Protein AF-A0A0S7WJF1-F1 (afdb_monomer)

Secondary structure (DSSP, 8-state):
--HHHHHHHHHHHHHHHHTT-------S-HHHHHHHHHHHHHHHHHHHHHHHHHHHHHHHHHHHHHHHHHHHHHHHHHSS---

Foldseek 3Di:
DDPVVQVVLLVVLVVCLVVVHHRDLPHPDVVSSVVSVVSSVVSVVVVVVVVVVVVVVVVVVVVVVVVVVVVVVVVVVVPDDDD

Sequence (83 aa):
MNEEERAKRLSEAIDILLQGGQPEPDLDDDDLIELLRIARLRHQVGRKRAATAYASRELVLRVLKARMLARQMKQKTEGEPPL

Solvent-accessible surface area (backbone atoms only — not comparable to full-atom values): 4820 Å² total; per-residue (Å²): 128,57,70,68,61,48,52,49,51,52,50,52,31,50,53,34,41,75,75,67,51,79,51,74,77,86,61,96,40,71,68,62,44,50,52,52,52,52,50,49,51,52,50,53,53,49,53,52,50,53,53,51,54,55,62,46,47,57,54,51,50,52,53,50,53,54,52,51,52,54,51,53,50,51,56,56,62,74,69,56,79,86,131

Structure (mmCIF, N/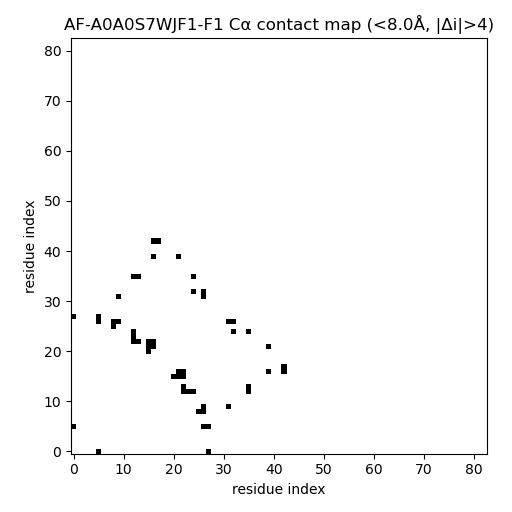CA/C/O backbone):
data_AF-A0A0S7WJF1-F1
#
_entry.id   AF-A0A0S7WJF1-F1
#
loop_
_atom_site.group_PDB
_atom_site.id
_atom_site.type_symbol
_atom_site.label_atom_id
_atom_site.label_alt_id
_atom_site.label_comp_id
_atom_site.label_asym_id
_atom_site.label_entity_id
_atom_site.label_seq_id
_atom_site.pdbx_PDB_ins_code
_atom_site.Cartn_x
_atom_site.Cartn_y
_atom_site.Cartn_z
_atom_site.occupancy
_atom_site.B_iso_or_equiv
_atom_site.auth_seq_id
_atom_site.auth_comp_id
_atom_site.auth_asym_id
_atom_site.auth_atom_id
_atom_site.pdbx_PDB_model_num
ATOM 1 N N . MET A 1 1 ? 13.423 -0.367 -23.629 1.00 87.56 1 MET A N 1
ATOM 2 C CA . MET A 1 1 ? 13.651 0.846 -22.818 1.00 87.56 1 MET A CA 1
ATOM 3 C C . MET A 1 1 ? 15.055 0.791 -22.235 1.00 87.56 1 MET A C 1
ATOM 5 O O . MET A 1 1 ? 15.504 -0.304 -21.903 1.00 87.56 1 MET A O 1
ATOM 9 N N . ASN A 1 2 ? 15.767 1.918 -22.130 1.00 93.88 2 ASN A N 1
ATOM 10 C CA . ASN A 1 2 ? 17.044 1.926 -21.404 1.00 93.88 2 ASN A CA 1
ATOM 11 C C . ASN A 1 2 ? 16.800 1.918 -19.878 1.00 93.88 2 ASN A C 1
ATOM 13 O O . ASN A 1 2 ? 15.667 2.066 -19.420 1.00 93.88 2 ASN A O 1
ATOM 17 N N . GLU A 1 3 ? 17.850 1.684 -19.093 1.00 92.19 3 GLU A N 1
ATOM 18 C CA . GLU A 1 3 ? 17.729 1.536 -17.637 1.00 92.19 3 GLU A CA 1
ATOM 19 C C . GLU A 1 3 ? 17.306 2.840 -16.939 1.00 92.19 3 GLU A C 1
ATOM 21 O O . GLU A 1 3 ? 16.482 2.812 -16.029 1.00 92.19 3 GLU A O 1
ATOM 26 N N . GLU A 1 4 ? 17.794 3.989 -17.412 1.00 94.75 4 GLU A N 1
ATOM 27 C CA . GLU A 1 4 ? 17.457 5.305 -16.856 1.00 94.75 4 GLU A CA 1
ATOM 28 C C . GLU A 1 4 ? 15.978 5.664 -17.067 1.00 94.75 4 GLU A C 1
ATOM 30 O O . GLU A 1 4 ? 15.288 6.084 -16.137 1.00 94.75 4 GLU A O 1
ATOM 35 N N . GLU A 1 5 ? 15.458 5.447 -18.274 1.00 93.88 5 GLU A N 1
ATOM 36 C CA . GLU A 1 5 ? 14.053 5.675 -18.603 1.00 93.88 5 GLU A CA 1
ATOM 37 C C . GLU A 1 5 ? 13.150 4.717 -17.817 1.00 93.88 5 GLU A C 1
ATOM 39 O O . GLU A 1 5 ? 12.127 5.141 -17.277 1.00 93.88 5 GLU A O 1
ATOM 44 N N . ARG A 1 6 ? 13.567 3.456 -17.655 1.00 93.19 6 ARG A N 1
ATOM 45 C CA . ARG A 1 6 ? 12.855 2.468 -16.832 1.00 93.19 6 ARG A CA 1
ATOM 46 C C . ARG A 1 6 ? 12.786 2.895 -15.372 1.00 93.19 6 ARG A C 1
ATOM 48 O O . ARG A 1 6 ? 11.704 2.890 -14.786 1.00 93.19 6 ARG A O 1
ATOM 55 N N . ALA A 1 7 ? 13.914 3.307 -14.795 1.00 91.69 7 ALA A N 1
ATOM 56 C CA . ALA A 1 7 ? 13.979 3.793 -13.422 1.00 91.69 7 ALA A CA 1
ATOM 57 C C . ALA A 1 7 ? 13.089 5.027 -13.218 1.00 91.69 7 ALA A C 1
ATOM 59 O O . ALA A 1 7 ? 12.354 5.105 -1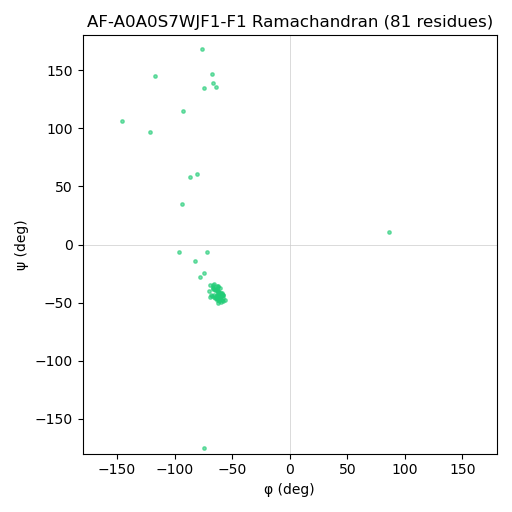2.232 1.00 91.69 7 ALA A O 1
ATOM 60 N N . LYS A 1 8 ? 13.096 5.960 -14.177 1.00 94.19 8 LYS A N 1
ATOM 61 C CA . LYS A 1 8 ? 12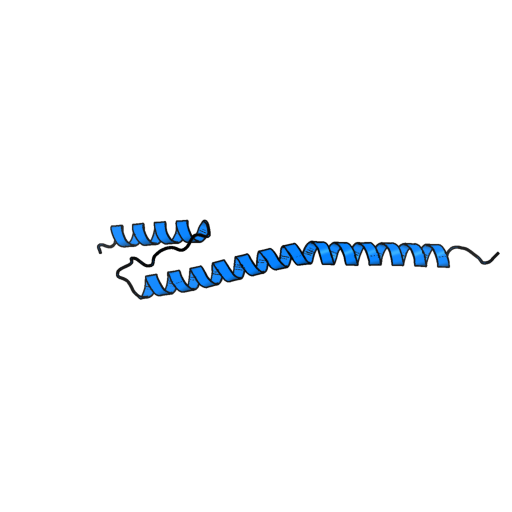.247 7.153 -14.138 1.00 94.19 8 LYS A CA 1
ATOM 62 C C . LYS A 1 8 ? 10.761 6.794 -14.159 1.00 94.19 8 LYS A C 1
ATOM 64 O O . LYS A 1 8 ? 10.023 7.236 -13.281 1.00 94.19 8 LYS A O 1
ATOM 69 N N . ARG A 1 9 ? 10.330 5.949 -15.100 1.00 93.12 9 ARG A N 1
ATOM 70 C CA . ARG A 1 9 ? 8.927 5.510 -15.195 1.00 93.12 9 ARG A CA 1
ATOM 71 C C . ARG A 1 9 ? 8.475 4.746 -13.954 1.00 93.12 9 ARG A C 1
ATOM 73 O O . ARG A 1 9 ? 7.365 4.959 -13.473 1.00 93.12 9 ARG A O 1
ATOM 80 N N . LEU A 1 10 ? 9.338 3.895 -13.397 1.00 92.38 10 LEU A N 1
ATOM 81 C CA . LEU A 1 10 ? 9.052 3.200 -12.143 1.00 92.38 10 LEU A CA 1
ATOM 82 C C . LEU A 1 10 ? 8.893 4.185 -10.975 1.00 92.38 10 LEU A C 1
ATOM 84 O O . LEU A 1 10 ? 7.959 4.042 -10.188 1.00 92.38 10 LEU A O 1
ATOM 88 N N . SER A 1 11 ? 9.767 5.192 -10.873 1.00 93.00 11 SER A N 1
ATOM 89 C CA . SER A 1 11 ? 9.665 6.238 -9.848 1.00 93.00 11 SER A CA 1
ATOM 90 C C . SER A 1 11 ? 8.341 6.995 -9.953 1.00 93.00 11 SER A C 1
ATOM 92 O O . SER A 1 11 ? 7.617 7.105 -8.966 1.00 93.00 11 SER A O 1
ATOM 94 N N . GLU A 1 12 ? 7.979 7.447 -11.155 1.00 94.25 12 GLU A N 1
ATOM 95 C CA . GLU A 1 12 ? 6.718 8.155 -11.410 1.00 94.25 12 GLU A CA 1
ATOM 96 C C . GLU A 1 12 ? 5.501 7.284 -11.059 1.00 94.25 12 GLU A C 1
ATOM 98 O O . GLU A 1 12 ? 4.551 7.744 -10.420 1.00 94.25 12 GLU A O 1
ATOM 103 N N . ALA A 1 13 ? 5.543 5.995 -11.406 1.00 92.75 13 ALA A N 1
ATOM 104 C CA . ALA A 1 13 ? 4.493 5.045 -11.063 1.00 92.75 13 ALA A CA 1
ATOM 105 C C . ALA A 1 13 ? 4.330 4.863 -9.541 1.00 92.75 13 ALA A C 1
ATOM 107 O O . ALA A 1 13 ? 3.204 4.780 -9.035 1.00 92.75 13 ALA A O 1
ATOM 108 N N . ILE A 1 14 ? 5.438 4.822 -8.794 1.00 90.31 14 ILE A N 1
ATOM 109 C CA . ILE A 1 14 ? 5.423 4.751 -7.328 1.00 90.31 14 ILE A CA 1
ATOM 110 C C . ILE A 1 14 ? 4.841 6.039 -6.732 1.00 90.31 14 ILE A C 1
ATOM 112 O O . ILE A 1 14 ? 3.987 5.959 -5.846 1.00 90.31 14 ILE A O 1
ATOM 116 N N . ASP A 1 15 ? 5.225 7.210 -7.240 1.00 93.62 15 ASP A N 1
ATOM 117 C CA . ASP A 1 15 ? 4.705 8.496 -6.762 1.00 93.62 15 ASP A CA 1
ATOM 118 C C . ASP A 1 15 ? 3.187 8.604 -6.966 1.00 93.62 15 ASP A C 1
ATOM 120 O O . ASP A 1 15 ? 2.449 8.936 -6.030 1.00 93.62 15 ASP A O 1
ATOM 124 N N . ILE A 1 16 ? 2.692 8.227 -8.150 1.00 92.31 16 ILE A N 1
ATOM 125 C CA . ILE A 1 16 ? 1.252 8.160 -8.444 1.00 92.31 16 ILE A CA 1
ATOM 126 C C . ILE A 1 16 ? 0.550 7.210 -7.468 1.00 92.31 16 ILE A C 1
ATOM 128 O O . ILE A 1 16 ? -0.525 7.529 -6.946 1.00 92.31 16 ILE A O 1
ATOM 132 N N . LEU A 1 17 ? 1.146 6.046 -7.188 1.00 90.38 17 LEU A N 1
ATOM 133 C CA . LEU A 1 17 ? 0.574 5.081 -6.256 1.00 90.38 17 LEU A CA 1
ATOM 134 C C . LEU A 1 17 ? 0.447 5.655 -4.837 1.00 90.38 17 LEU A C 1
ATOM 136 O O . LEU A 1 17 ? -0.605 5.487 -4.209 1.00 90.38 17 LEU A O 1
ATOM 140 N N . LEU A 1 18 ? 1.488 6.325 -4.334 1.00 85.88 18 LEU A N 1
ATOM 141 C CA . LEU A 1 18 ? 1.516 6.924 -2.995 1.00 85.88 18 LEU A CA 1
ATOM 142 C C . LEU A 1 18 ? 0.503 8.065 -2.851 1.00 85.88 18 LEU A C 1
ATOM 144 O O . LEU A 1 18 ? -0.130 8.202 -1.804 1.00 85.88 18 LEU A O 1
ATOM 148 N N . GLN A 1 19 ? 0.262 8.818 -3.924 1.00 89.12 19 GLN A N 1
ATOM 149 C CA . GLN A 1 19 ? -0.801 9.827 -3.985 1.00 89.12 19 GLN A CA 1
ATOM 150 C C . GLN A 1 19 ? -2.213 9.209 -4.047 1.00 89.12 19 GLN A C 1
ATOM 152 O O . GLN A 1 19 ? -3.222 9.906 -3.928 1.00 89.12 19 GLN A O 1
ATOM 157 N N . GLY A 1 20 ? -2.316 7.881 -4.170 1.00 83.69 20 GLY A N 1
ATOM 158 C CA . GLY A 1 20 ? -3.581 7.155 -4.256 1.00 83.69 20 GLY A CA 1
ATOM 159 C C . GLY A 1 20 ? -4.152 7.052 -5.666 1.00 83.69 20 GLY A C 1
ATOM 160 O O . GLY A 1 20 ? -5.299 6.625 -5.812 1.00 83.69 20 GLY A O 1
ATOM 161 N N . GLY A 1 21 ? -3.366 7.425 -6.674 1.00 86.31 21 GLY A N 1
ATOM 162 C CA . GLY A 1 21 ? -3.675 7.212 -8.076 1.00 86.31 21 GLY A CA 1
ATOM 163 C C . GLY A 1 21 ? -3.504 5.754 -8.503 1.00 86.31 21 GLY A C 1
ATOM 164 O O . GLY A 1 21 ? -3.257 4.846 -7.702 1.00 86.31 21 GLY A O 1
ATOM 165 N N . GLN A 1 22 ? -3.682 5.524 -9.800 1.00 86.25 22 GLN A N 1
ATOM 166 C CA . GLN A 1 22 ? -3.537 4.214 -10.425 1.00 86.25 22 GLN A CA 1
ATOM 167 C C . GLN A 1 22 ? -2.458 4.340 -11.494 1.00 86.25 22 GLN A C 1
ATOM 169 O O . GLN A 1 22 ? -2.765 4.834 -12.576 1.00 86.25 22 GLN A O 1
ATOM 174 N N . PRO A 1 23 ? -1.204 3.977 -11.188 1.00 84.94 23 PRO A N 1
ATOM 175 C CA . PRO A 1 23 ? -0.150 4.072 -12.180 1.00 84.94 23 PRO A CA 1
ATOM 176 C C . PRO A 1 23 ? -0.402 3.077 -13.312 1.00 84.94 23 PRO A C 1
ATOM 178 O O . PRO A 1 23 ? -0.805 1.932 -13.065 1.00 84.94 23 PRO A O 1
ATOM 181 N N . GLU A 1 24 ? -0.157 3.514 -14.543 1.00 79.69 24 GLU A N 1
ATOM 182 C CA . GLU A 1 24 ? -0.104 2.609 -15.683 1.00 79.69 24 GLU A CA 1
ATOM 183 C C . GLU A 1 24 ? 1.205 1.809 -15.637 1.00 79.69 24 GLU A C 1
ATOM 185 O O . GLU A 1 24 ? 2.268 2.379 -15.383 1.00 79.69 24 GLU A O 1
ATOM 190 N N . PRO A 1 25 ? 1.157 0.486 -15.853 1.00 68.69 25 PRO A N 1
ATOM 191 C CA . PRO A 1 25 ? 2.347 -0.347 -15.921 1.00 68.69 25 PRO A CA 1
ATOM 192 C C . PRO A 1 25 ? 2.991 -0.227 -17.311 1.00 68.69 25 PRO A C 1
ATOM 194 O O . PRO A 1 25 ? 3.063 -1.211 -18.039 1.00 68.69 25 PRO A O 1
ATOM 197 N N . ASP A 1 26 ? 3.417 0.974 -17.704 1.00 80.56 26 ASP A N 1
ATOM 198 C CA . ASP A 1 26 ? 4.137 1.204 -18.968 1.00 80.56 26 ASP A CA 1
ATOM 199 C C . ASP A 1 26 ? 5.651 0.987 -18.779 1.00 80.56 26 ASP A C 1
ATOM 201 O O . ASP A 1 26 ? 6.481 1.891 -18.937 1.00 80.56 26 ASP A O 1
ATOM 205 N N . LEU A 1 27 ? 5.987 -0.231 -18.344 1.00 87.44 27 LEU A N 1
ATOM 206 C CA . LEU A 1 27 ? 7.343 -0.744 -18.149 1.00 87.44 27 LEU A CA 1
ATOM 207 C C . LEU A 1 27 ? 7.561 -1.928 -19.099 1.00 87.44 27 LEU A C 1
ATOM 209 O O . LEU A 1 27 ? 6.645 -2.708 -19.340 1.00 87.44 27 LEU A O 1
ATOM 213 N N . ASP A 1 28 ? 8.777 -2.088 -19.614 1.00 89.19 28 ASP A N 1
ATOM 214 C CA . ASP A 1 28 ? 9.180 -3.216 -20.468 1.00 89.19 28 ASP A CA 1
ATOM 215 C C . ASP A 1 28 ? 9.806 -4.360 -19.649 1.00 89.19 28 ASP A C 1
ATOM 217 O O . ASP A 1 28 ? 10.766 -5.001 -20.078 1.00 89.19 28 ASP A O 1
ATOM 221 N N . ASP A 1 29 ? 9.291 -4.564 -18.436 1.00 90.44 29 ASP A N 1
ATOM 222 C CA . ASP A 1 29 ? 9.837 -5.473 -17.433 1.00 90.44 29 ASP A CA 1
ATOM 223 C C . ASP A 1 29 ? 8.706 -6.112 -16.621 1.00 90.44 29 ASP A C 1
ATOM 225 O O . ASP A 1 29 ? 8.063 -5.453 -15.796 1.00 90.44 29 ASP A O 1
ATOM 229 N N . ASP A 1 30 ? 8.440 -7.389 -16.885 1.00 91.44 30 ASP A N 1
ATOM 230 C CA . ASP A 1 30 ? 7.300 -8.102 -16.305 1.00 91.44 30 ASP A CA 1
ATOM 231 C C . ASP A 1 30 ? 7.391 -8.211 -14.774 1.00 91.44 30 ASP A C 1
ATOM 233 O O . ASP A 1 30 ? 6.372 -8.067 -14.089 1.00 91.44 30 ASP A O 1
ATOM 237 N N . ASP A 1 31 ? 8.600 -8.372 -14.227 1.00 90.56 31 ASP A N 1
ATOM 238 C CA . ASP A 1 31 ? 8.821 -8.478 -12.782 1.00 90.56 31 ASP A CA 1
ATOM 239 C C . ASP A 1 31 ? 8.510 -7.144 -12.092 1.00 90.56 31 ASP A C 1
ATOM 241 O O . ASP A 1 31 ? 7.805 -7.096 -11.075 1.00 90.56 31 ASP A O 1
ATOM 245 N N . LEU A 1 32 ? 8.973 -6.025 -12.662 1.00 89.00 32 LEU A N 1
ATOM 246 C CA . LEU A 1 32 ? 8.660 -4.695 -12.128 1.00 89.00 32 LEU A CA 1
ATOM 247 C C . LEU A 1 32 ? 7.162 -4.381 -12.225 1.00 89.00 32 LEU A C 1
ATOM 249 O O . LEU A 1 32 ? 6.586 -3.801 -11.296 1.00 89.00 32 LEU A O 1
ATOM 253 N N . ILE A 1 33 ? 6.510 -4.794 -13.314 1.00 90.62 33 ILE A N 1
ATOM 254 C CA . ILE A 1 33 ? 5.059 -4.664 -13.479 1.00 90.62 33 ILE A CA 1
ATOM 255 C C . ILE A 1 33 ? 4.320 -5.455 -12.394 1.00 90.62 33 ILE A C 1
ATOM 257 O O . ILE A 1 33 ? 3.370 -4.940 -11.789 1.00 90.62 33 ILE A O 1
ATOM 261 N N . GLU A 1 34 ? 4.728 -6.695 -12.121 1.00 91.44 34 GLU A N 1
ATOM 262 C CA . GLU A 1 34 ? 4.116 -7.524 -11.083 1.00 91.44 34 GLU A CA 1
ATOM 263 C C . GLU A 1 34 ? 4.303 -6.913 -9.688 1.00 91.44 34 GLU A C 1
ATOM 265 O O . GLU A 1 34 ? 3.330 -6.775 -8.934 1.00 91.44 34 GLU A O 1
ATOM 270 N N . LEU A 1 35 ? 5.513 -6.459 -9.359 1.00 89.62 35 LEU A N 1
ATOM 271 C CA . LEU A 1 35 ? 5.795 -5.794 -8.087 1.00 89.62 35 LEU A CA 1
ATOM 272 C C . LEU A 1 35 ? 4.928 -4.544 -7.891 1.00 89.62 35 LEU A C 1
ATOM 274 O O . LEU A 1 35 ? 4.362 -4.349 -6.808 1.00 89.62 35 LEU A O 1
ATOM 278 N N . LEU A 1 36 ? 4.745 -3.736 -8.937 1.00 89.88 36 LEU A N 1
ATOM 279 C CA . LEU A 1 36 ? 3.878 -2.559 -8.895 1.00 89.88 36 LEU A CA 1
ATOM 280 C C . LEU A 1 36 ? 2.404 -2.941 -8.670 1.00 89.88 36 LEU A C 1
ATOM 282 O O . LEU A 1 36 ? 1.700 -2.297 -7.883 1.00 89.88 36 LEU A O 1
ATOM 286 N N . ARG A 1 37 ? 1.928 -4.029 -9.291 1.00 89.25 37 ARG A N 1
ATOM 287 C CA . ARG A 1 37 ? 0.572 -4.566 -9.058 1.00 89.25 37 ARG A CA 1
ATOM 288 C C . ARG A 1 37 ? 0.387 -5.028 -7.612 1.00 89.25 37 ARG A C 1
ATOM 290 O O . ARG A 1 37 ? -0.630 -4.695 -6.993 1.00 89.25 37 ARG A O 1
ATOM 297 N N . ILE A 1 38 ? 1.364 -5.740 -7.046 1.00 90.44 38 ILE A N 1
ATOM 298 C CA . ILE A 1 38 ? 1.342 -6.180 -5.642 1.00 90.44 38 ILE A CA 1
ATOM 299 C C . ILE A 1 38 ? 1.329 -4.969 -4.702 1.00 90.44 38 ILE A C 1
ATOM 301 O O . ILE A 1 38 ? 0.517 -4.915 -3.771 1.00 90.44 38 ILE A O 1
ATOM 305 N N . ALA A 1 39 ? 2.190 -3.978 -4.949 1.00 89.31 39 ALA A N 1
ATOM 306 C CA . ALA A 1 39 ? 2.248 -2.747 -4.165 1.00 89.31 39 ALA A CA 1
ATOM 307 C C . ALA A 1 39 ? 0.902 -2.006 -4.190 1.00 89.31 39 ALA A C 1
ATOM 309 O O . ALA A 1 39 ? 0.387 -1.614 -3.138 1.00 89.31 39 ALA A O 1
ATOM 310 N N . ARG A 1 40 ? 0.272 -1.908 -5.368 1.00 89.69 40 ARG A N 1
ATOM 311 C CA . ARG A 1 40 ? -1.062 -1.320 -5.533 1.00 89.69 40 ARG A CA 1
ATOM 312 C C . ARG A 1 40 ? -2.121 -2.034 -4.703 1.00 89.69 40 ARG A C 1
ATOM 314 O O . ARG A 1 40 ? -2.875 -1.373 -3.985 1.00 89.69 40 ARG A O 1
ATOM 321 N N . LEU A 1 41 ? -2.163 -3.364 -4.754 1.00 89.69 41 LEU A N 1
ATOM 322 C CA . LEU A 1 41 ? -3.110 -4.147 -3.962 1.00 89.69 41 LEU A CA 1
ATOM 323 C C . LEU A 1 41 ? -2.907 -3.912 -2.457 1.00 89.69 41 LEU A C 1
ATOM 325 O O . LEU A 1 41 ? -3.870 -3.646 -1.733 1.00 89.69 41 LEU A O 1
ATOM 329 N N . ARG A 1 42 ? -1.654 -3.944 -1.985 1.00 89.25 42 ARG A N 1
ATOM 330 C CA . ARG A 1 42 ? -1.317 -3.694 -0.574 1.00 89.25 42 ARG A CA 1
ATOM 331 C C . ARG A 1 42 ? -1.728 -2.293 -0.130 1.00 89.25 42 ARG A C 1
ATOM 333 O O . ARG A 1 42 ? -2.339 -2.154 0.930 1.00 89.25 42 ARG A O 1
ATOM 340 N N . HIS A 1 43 ? -1.461 -1.274 -0.945 1.00 88.75 43 HIS A N 1
ATOM 341 C CA . HIS A 1 43 ? -1.840 0.104 -0.641 1.00 88.75 43 HIS A CA 1
ATOM 342 C C . HIS A 1 43 ? -3.365 0.266 -0.536 1.00 88.75 43 HIS A C 1
ATOM 344 O O . HIS A 1 43 ? -3.868 0.826 0.441 1.00 88.75 43 HIS A O 1
ATOM 350 N N . GLN A 1 44 ? -4.126 -0.302 -1.479 1.00 88.38 44 GLN A N 1
ATOM 351 C CA . GLN A 1 44 ? -5.592 -0.271 -1.448 1.00 88.38 44 GLN A CA 1
ATOM 352 C C . GLN A 1 44 ? -6.169 -0.970 -0.211 1.00 88.38 44 GLN A C 1
ATOM 354 O O . GLN A 1 44 ? -7.068 -0.433 0.442 1.00 88.38 44 GLN A O 1
ATOM 359 N N . VAL A 1 45 ? -5.651 -2.153 0.136 1.00 88.31 45 VAL A N 1
ATOM 360 C CA . VAL A 1 45 ? -6.061 -2.879 1.348 1.00 88.31 45 VAL A CA 1
ATOM 361 C C . VAL A 1 45 ? -5.730 -2.066 2.599 1.00 88.31 45 VAL A C 1
ATOM 363 O O . VAL A 1 45 ? -6.583 -1.936 3.478 1.00 88.31 45 VAL A O 1
ATOM 366 N N . GLY A 1 46 ? -4.534 -1.477 2.667 1.00 86.38 46 GLY A N 1
ATOM 367 C CA . GLY A 1 46 ? -4.108 -0.611 3.766 1.00 86.38 46 GLY A CA 1
ATOM 368 C C . GLY A 1 46 ? -5.043 0.582 3.962 1.00 86.38 46 GLY A C 1
ATOM 369 O O . GLY A 1 46 ? -5.537 0.798 5.068 1.00 86.38 46 GLY A O 1
ATOM 370 N N . ARG A 1 47 ? -5.381 1.299 2.882 1.00 86.50 47 ARG A N 1
ATOM 371 C CA . ARG A 1 47 ? -6.324 2.429 2.927 1.00 86.50 47 ARG A CA 1
ATOM 372 C C . ARG A 1 47 ? -7.722 2.011 3.372 1.00 86.50 47 ARG A C 1
ATOM 374 O O . ARG A 1 47 ? -8.304 2.673 4.229 1.00 86.50 47 ARG A O 1
ATOM 381 N N . LYS A 1 48 ? -8.25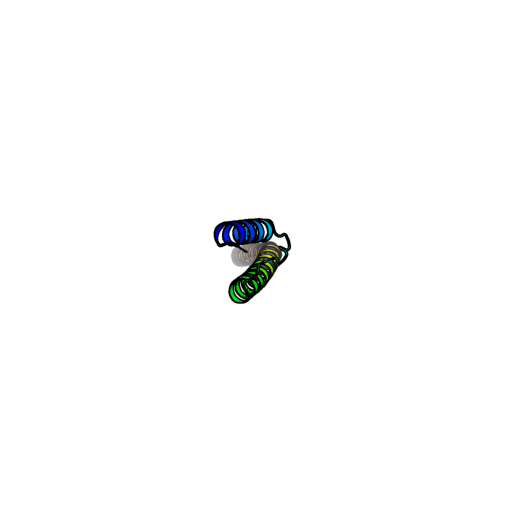4 0.903 2.841 1.00 85.12 48 LYS A N 1
ATOM 382 C CA . LYS A 1 48 ? -9.559 0.368 3.267 1.00 85.12 48 LYS A CA 1
ATOM 383 C C . LYS A 1 48 ? -9.556 0.022 4.757 1.00 85.12 48 LYS A C 1
ATOM 385 O O . LYS A 1 48 ? -10.472 0.412 5.474 1.00 85.12 48 LYS A O 1
ATOM 390 N N . ARG A 1 49 ? -8.503 -0.645 5.241 1.00 81.44 49 ARG A N 1
ATOM 391 C CA . ARG A 1 49 ? -8.353 -0.980 6.665 1.00 81.44 49 ARG A CA 1
ATOM 392 C C . ARG A 1 49 ? -8.257 0.266 7.542 1.00 81.44 49 ARG A C 1
ATOM 394 O O . ARG A 1 49 ? -8.961 0.340 8.546 1.00 81.44 49 ARG A O 1
ATOM 401 N N . ALA A 1 50 ? -7.460 1.257 7.151 1.00 79.50 50 ALA A N 1
ATOM 402 C CA . ALA A 1 50 ? -7.351 2.521 7.876 1.00 79.50 50 ALA A CA 1
ATOM 403 C C . ALA A 1 50 ? -8.707 3.243 7.973 1.00 79.50 50 ALA A C 1
ATOM 405 O O . ALA A 1 50 ? -9.094 3.680 9.056 1.00 79.50 50 ALA A O 1
ATOM 406 N N . ALA A 1 51 ? -9.472 3.283 6.878 1.00 78.12 51 ALA A N 1
ATOM 407 C CA . ALA A 1 51 ? -10.818 3.852 6.871 1.00 78.12 51 ALA A CA 1
ATOM 408 C C . ALA A 1 51 ? -11.768 3.105 7.827 1.00 78.12 51 ALA A C 1
ATOM 410 O O . ALA A 1 51 ? -12.470 3.734 8.619 1.00 78.12 51 ALA A O 1
ATOM 411 N N . THR A 1 52 ? -11.744 1.766 7.829 1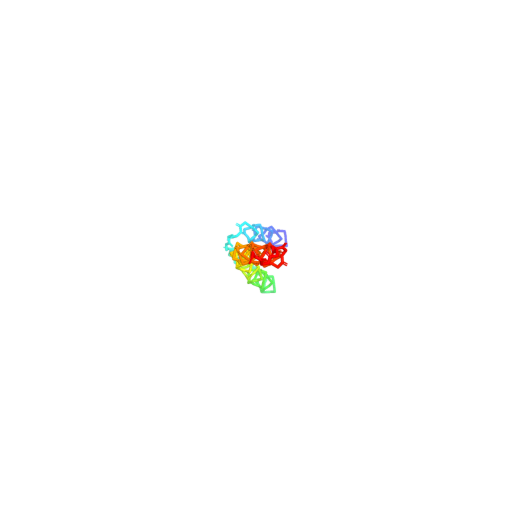.00 73.25 52 THR A N 1
ATOM 412 C CA . THR A 1 52 ? -12.560 0.968 8.764 1.00 73.25 52 THR A CA 1
ATOM 413 C C . THR A 1 52 ? -12.134 1.128 10.224 1.00 73.25 52 THR A C 1
ATOM 415 O O . THR A 1 52 ? -12.991 1.170 11.103 1.00 73.25 52 THR A O 1
ATOM 418 N N . ALA A 1 53 ? -10.833 1.261 10.498 1.00 70.75 53 ALA A N 1
ATOM 419 C CA . ALA A 1 53 ? -10.311 1.497 11.842 1.00 70.75 53 ALA A CA 1
ATOM 420 C C . ALA A 1 53 ? -10.723 2.877 12.379 1.00 70.75 53 ALA A C 1
ATOM 422 O O . ALA A 1 53 ? -10.996 3.035 13.567 1.00 70.75 53 ALA A O 1
ATOM 423 N N . TYR A 1 54 ? -10.811 3.878 11.502 1.00 63.75 54 TYR A N 1
ATOM 424 C CA . TYR A 1 54 ? -11.313 5.194 11.876 1.00 63.75 54 TYR A CA 1
ATOM 425 C C . TYR A 1 54 ? -12.815 5.155 12.189 1.00 63.75 54 TYR A C 1
ATOM 427 O O . TYR A 1 54 ? -13.238 5.649 13.231 1.00 63.75 54 TYR A O 1
ATOM 435 N N . ALA A 1 55 ? -13.612 4.487 11.348 1.00 63.97 55 ALA A N 1
ATOM 436 C CA . ALA A 1 55 ? -15.051 4.325 11.571 1.00 63.97 55 ALA A CA 1
ATOM 437 C C . ALA A 1 55 ? -15.370 3.536 12.857 1.00 63.97 55 ALA A C 1
ATOM 439 O O . ALA A 1 55 ? -16.318 3.852 13.578 1.00 63.97 55 ALA A O 1
ATOM 440 N N . SER A 1 56 ? -14.559 2.529 13.196 1.00 67.19 56 SER A N 1
ATOM 441 C CA . SER A 1 56 ? -14.741 1.757 14.427 1.00 67.19 56 SER A CA 1
ATOM 442 C C . SER A 1 56 ? -14.314 2.521 15.685 1.00 67.19 56 SER A C 1
ATOM 444 O O . SER A 1 56 ? -14.857 2.262 16.760 1.00 67.19 56 SER A O 1
ATOM 446 N N . ARG A 1 57 ? -13.415 3.508 15.577 1.00 73.25 57 ARG A N 1
ATOM 447 C CA . ARG A 1 57 ? -12.954 4.324 16.713 1.00 73.25 57 ARG A CA 1
ATOM 448 C C . ARG A 1 57 ? -14.093 5.075 17.399 1.00 73.25 57 ARG A C 1
ATOM 450 O O . ARG A 1 57 ? -14.143 5.109 18.629 1.00 73.25 57 ARG A O 1
ATOM 457 N N . GLU A 1 58 ? -15.007 5.659 16.632 1.00 77.44 58 GLU A N 1
ATOM 458 C CA . GLU A 1 58 ? -16.129 6.428 17.180 1.00 77.44 58 GLU A CA 1
ATOM 459 C C . GLU A 1 58 ? -17.160 5.527 17.873 1.00 77.44 58 GLU A C 1
ATOM 461 O O . GLU A 1 58 ? -17.615 5.827 18.980 1.00 77.44 58 GLU A O 1
ATOM 466 N N . LEU A 1 59 ? -17.444 4.360 17.285 1.00 79.50 59 LEU A N 1
ATOM 467 C CA . LEU A 1 59 ? -18.276 3.327 17.906 1.00 79.50 59 LEU A CA 1
ATOM 468 C C . LEU A 1 59 ? -17.663 2.821 19.218 1.00 79.50 59 LEU A C 1
ATOM 470 O O . LEU A 1 59 ? -18.362 2.739 20.230 1.00 79.50 59 LEU A O 1
ATOM 474 N N . VAL A 1 60 ? -16.356 2.543 19.233 1.00 80.38 60 VAL A N 1
ATOM 475 C CA . VAL A 1 60 ? -15.635 2.121 20.444 1.00 80.38 60 VAL A CA 1
ATOM 476 C C . VAL A 1 60 ? -15.701 3.205 21.519 1.00 80.38 60 VAL A C 1
ATOM 478 O O . VAL A 1 60 ? -16.060 2.902 22.656 1.00 80.38 60 VAL A O 1
ATOM 481 N N . LEU A 1 61 ? -15.440 4.470 21.174 1.00 83.75 61 LEU A N 1
ATOM 482 C CA . LEU A 1 61 ? -15.554 5.603 22.101 1.00 83.75 61 LEU A CA 1
ATOM 483 C C . LEU A 1 61 ? -16.965 5.735 22.683 1.00 83.75 61 LEU A C 1
ATOM 485 O O . LEU A 1 61 ? -17.114 5.944 23.889 1.00 83.75 61 LEU A O 1
ATOM 489 N N . ARG A 1 62 ? -18.003 5.588 21.853 1.00 85.81 62 ARG A N 1
ATOM 490 C CA . ARG A 1 62 ? -19.403 5.660 22.290 1.00 85.81 62 ARG A CA 1
ATOM 491 C C . ARG A 1 62 ? -19.741 4.549 23.281 1.00 85.81 62 ARG A C 1
ATOM 493 O O . ARG A 1 62 ? -20.302 4.828 24.340 1.00 85.81 62 ARG A O 1
ATOM 500 N N . VAL A 1 63 ? -19.360 3.308 22.973 1.00 88.12 63 VAL A N 1
ATOM 501 C CA . VAL A 1 63 ? -19.563 2.158 23.869 1.00 88.12 63 VAL A CA 1
ATOM 502 C C . VAL A 1 63 ? -18.801 2.347 25.182 1.00 88.12 63 VAL A C 1
ATOM 504 O O . VAL A 1 63 ? -19.338 2.061 26.254 1.00 88.12 63 VAL A O 1
ATOM 507 N N . LEU A 1 64 ? -17.571 2.861 25.126 1.00 88.88 64 LEU A N 1
ATOM 508 C CA . LEU A 1 64 ? -16.747 3.084 26.311 1.00 88.88 64 LEU A CA 1
ATOM 509 C C . LEU A 1 64 ? -17.360 4.147 27.235 1.00 88.88 64 LEU A C 1
ATOM 511 O O . LEU A 1 64 ? -17.510 3.895 28.430 1.00 88.88 64 LEU A O 1
ATOM 515 N N . LYS A 1 65 ? -17.809 5.283 26.677 1.00 89.88 65 LYS A N 1
ATOM 516 C CA . LYS A 1 65 ? -18.530 6.333 27.421 1.00 89.88 65 LYS A CA 1
ATOM 517 C C . LYS A 1 65 ? -19.795 5.792 28.086 1.00 89.88 65 LYS A C 1
ATOM 519 O O . LYS A 1 65 ? -20.004 6.026 29.274 1.00 89.88 65 LYS A O 1
ATOM 524 N N . ALA A 1 66 ? -20.602 5.020 27.354 1.00 89.81 66 ALA A N 1
ATOM 525 C CA . ALA A 1 66 ? -21.818 4.417 27.898 1.00 89.81 66 ALA A CA 1
ATOM 526 C C . ALA A 1 66 ? -21.513 3.483 29.085 1.00 89.81 66 ALA A C 1
ATOM 528 O O . ALA A 1 66 ? -22.179 3.542 30.117 1.00 89.81 66 ALA A O 1
ATOM 529 N N . ARG A 1 67 ? -20.456 2.664 28.981 1.00 89.69 67 ARG A N 1
ATOM 530 C CA . ARG A 1 67 ? -20.014 1.779 30.073 1.00 89.69 67 ARG A CA 1
ATOM 531 C C . ARG A 1 67 ? -19.489 2.546 31.286 1.00 89.69 67 ARG A C 1
ATOM 533 O O . ARG A 1 67 ? -19.745 2.123 32.410 1.00 89.69 67 ARG A O 1
ATOM 540 N N . MET A 1 68 ? -18.766 3.647 31.083 1.00 89.50 68 MET A N 1
ATOM 541 C CA . MET A 1 68 ? -18.284 4.490 32.184 1.00 89.50 68 MET A CA 1
ATOM 542 C C . MET A 1 68 ? -19.443 5.120 32.960 1.00 89.50 68 MET A C 1
ATOM 544 O O . MET A 1 68 ? -19.461 5.026 34.185 1.00 89.50 68 MET A O 1
ATOM 548 N N . LEU A 1 69 ? -20.437 5.675 32.259 1.00 91.12 69 LEU A N 1
ATOM 549 C CA . LEU A 1 69 ? -21.637 6.240 32.886 1.00 91.12 69 LEU A CA 1
ATOM 550 C C . LEU A 1 69 ? -22.423 5.181 33.664 1.00 91.12 69 LEU A C 1
ATOM 552 O O . LEU A 1 69 ? -22.775 5.403 34.818 1.00 91.12 69 LEU A O 1
ATOM 556 N N . ALA A 1 70 ? -22.628 3.997 33.079 1.00 87.50 70 ALA A N 1
ATOM 557 C CA . ALA A 1 70 ? -23.308 2.897 33.760 1.00 87.50 70 ALA A CA 1
ATOM 558 C C . ALA A 1 70 ? -22.574 2.452 35.041 1.00 87.50 70 ALA A C 1
ATOM 560 O O . ALA A 1 70 ? -23.215 2.133 36.040 1.00 87.50 70 ALA A O 1
ATOM 561 N N . ARG A 1 71 ? -21.233 2.451 35.039 1.00 84.44 71 ARG A N 1
ATOM 562 C CA . ARG A 1 71 ? -20.425 2.150 36.235 1.00 84.44 71 ARG A CA 1
ATOM 563 C C . ARG A 1 71 ? -20.549 3.234 37.307 1.00 84.44 71 ARG A C 1
ATOM 565 O O . ARG A 1 71 ? -20.718 2.889 38.470 1.00 84.44 71 ARG A O 1
ATOM 572 N N . GLN A 1 72 ? -20.506 4.511 36.924 1.00 82.94 72 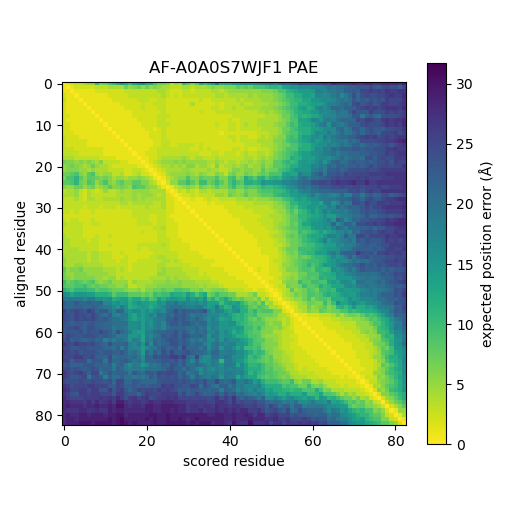GLN A N 1
ATOM 573 C CA . GLN A 1 72 ? -20.694 5.629 37.857 1.00 82.94 72 GLN A CA 1
ATOM 574 C C . GLN A 1 72 ? -22.089 5.616 38.488 1.00 82.94 72 GLN A 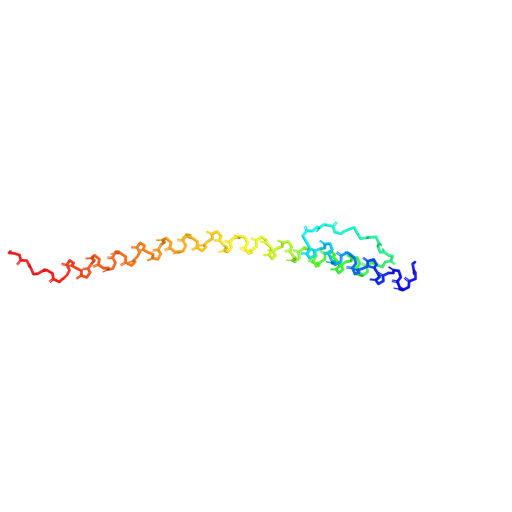C 1
ATOM 576 O O . GLN A 1 72 ? -22.220 5.812 39.691 1.00 82.94 72 GLN A O 1
ATOM 581 N N . MET A 1 73 ? -23.125 5.338 37.693 1.00 79.81 73 MET A N 1
ATOM 582 C CA . MET A 1 73 ? -24.490 5.208 38.200 1.00 79.81 73 MET A CA 1
ATOM 583 C C . MET A 1 73 ? -24.606 4.052 39.193 1.00 79.81 73 MET A C 1
ATOM 585 O O . MET A 1 73 ? -25.111 4.265 40.289 1.00 79.81 73 MET A O 1
ATOM 589 N N . LYS A 1 74 ? -24.069 2.864 38.881 1.00 74.69 74 LYS A N 1
ATOM 590 C CA . LYS A 1 74 ? -24.061 1.736 39.829 1.00 74.69 74 LYS A CA 1
ATOM 591 C C . LYS A 1 74 ? -23.382 2.083 41.156 1.00 74.69 74 LYS A C 1
ATOM 593 O O . LYS A 1 74 ? -23.985 1.883 42.200 1.00 74.69 74 LYS A O 1
ATOM 598 N N . GLN A 1 75 ? -22.198 2.696 41.114 1.00 72.12 75 GLN A N 1
ATOM 599 C CA . GLN A 1 75 ? -21.485 3.124 42.326 1.00 72.12 75 GLN A CA 1
ATOM 600 C C . GLN A 1 75 ? -22.257 4.172 43.139 1.00 72.12 75 GLN A C 1
ATOM 602 O O . GLN A 1 75 ? -22.226 4.140 44.364 1.00 72.12 75 GLN A O 1
ATOM 607 N N . LYS A 1 76 ? -22.974 5.085 42.474 1.00 68.19 76 LYS A N 1
ATOM 608 C CA . LYS A 1 76 ? -23.819 6.079 43.147 1.00 68.19 76 LYS A CA 1
ATOM 609 C C . LYS A 1 76 ? -25.050 5.446 43.805 1.00 68.19 76 LYS A C 1
ATOM 611 O O . LYS A 1 76 ? -25.452 5.891 44.868 1.00 68.19 76 LYS A O 1
ATOM 616 N N . THR A 1 77 ? -25.610 4.401 43.195 1.00 61.44 77 THR A N 1
ATOM 617 C CA . THR A 1 77 ? -26.799 3.700 43.714 1.00 61.44 77 THR A CA 1
ATOM 618 C C . THR A 1 77 ? -26.457 2.755 44.874 1.00 61.44 77 THR A C 1
ATOM 620 O O . THR A 1 77 ? -27.292 2.523 45.734 1.00 61.44 77 THR A O 1
ATOM 623 N N . GLU A 1 78 ? -25.233 2.220 44.921 1.00 59.25 78 GLU A N 1
ATOM 624 C CA . GLU A 1 78 ? -24.742 1.370 46.022 1.00 59.25 78 GLU A CA 1
ATOM 625 C C . GLU A 1 78 ? -24.232 2.178 47.236 1.00 59.25 78 GLU A C 1
ATOM 627 O O . GLU A 1 78 ? -24.045 1.612 48.310 1.00 59.25 78 GLU A O 1
ATOM 632 N N . GLY A 1 79 ? -24.001 3.489 47.082 1.00 57.25 79 GLY A N 1
ATOM 633 C CA . GLY A 1 79 ? -23.514 4.384 48.142 1.00 57.25 79 GLY A CA 1
ATOM 634 C C . GLY A 1 79 ? -24.595 5.178 48.888 1.00 57.25 79 GLY A C 1
ATOM 635 O O . GLY A 1 79 ? -24.271 5.857 49.861 1.00 57.25 79 GLY A O 1
ATOM 636 N N . GLU A 1 80 ? -25.855 5.119 48.453 1.00 53.47 80 GLU A N 1
ATOM 637 C CA . GLU A 1 80 ? -26.990 5.734 49.152 1.00 53.47 80 GLU A CA 1
ATOM 638 C C . GLU A 1 80 ? -27.614 4.692 50.101 1.00 53.47 80 GLU A C 1
ATOM 640 O O . GLU A 1 80 ? -28.103 3.662 49.627 1.00 53.47 80 GLU A O 1
ATOM 645 N N . PRO A 1 81 ? -27.577 4.889 51.436 1.00 54.19 81 PRO A N 1
ATOM 646 C CA . PRO A 1 81 ? -28.253 3.982 52.353 1.00 54.19 81 PRO A CA 1
ATOM 647 C C . PRO A 1 81 ? -29.776 4.104 52.166 1.00 54.19 81 PRO A C 1
ATOM 649 O O . PRO A 1 81 ? -30.263 5.193 51.849 1.00 54.19 81 PRO A O 1
ATOM 652 N N . PRO A 1 82 ? -30.540 3.011 52.349 1.00 60.56 82 PRO A N 1
ATOM 653 C CA . PRO A 1 82 ? -31.989 3.064 52.220 1.00 60.56 82 PRO A CA 1
ATOM 654 C C . PRO A 1 82 ? -32.572 3.986 53.301 1.00 60.56 82 PRO A C 1
ATOM 656 O O . PRO A 1 82 ? -32.141 3.929 54.456 1.00 60.56 82 PRO A O 1
ATOM 659 N N . LEU A 1 83 ? -33.509 4.847 52.883 1.00 57.28 83 LEU A N 1
ATOM 660 C CA . LEU A 1 83 ? -34.316 5.721 53.746 1.00 57.28 83 LEU A CA 1
ATOM 661 C C . LEU A 1 83 ? -35.194 4.915 54.708 1.00 57.28 83 LEU A C 1
ATOM 663 O O . LEU A 1 83 ? -35.758 3.888 54.262 1.00 57.28 83 LEU A O 1
#

pLDDT: mean 83.34, std 10.69, range [53.47, 94.75]

Mean predicted align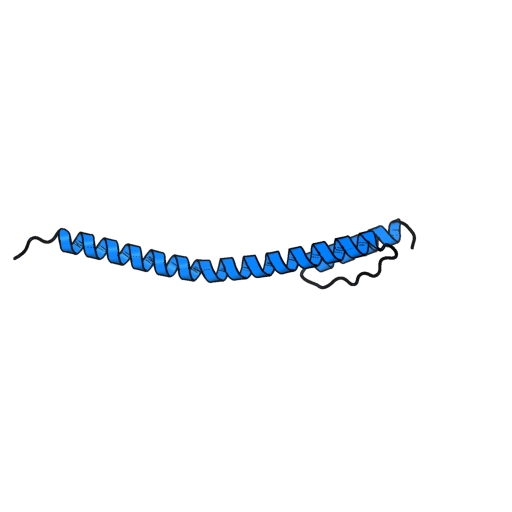ed error: 11.48 Å

Radius of gyration: 2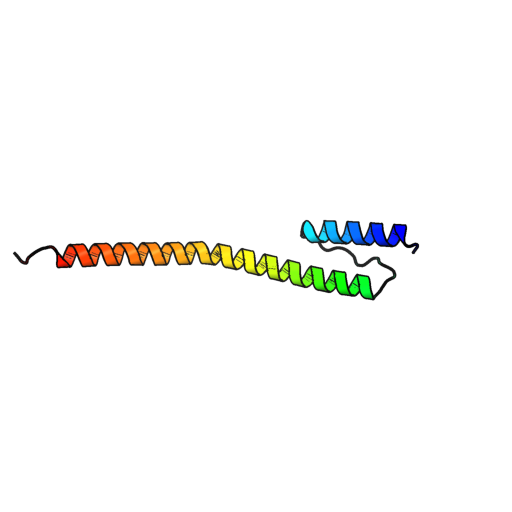6.1 Å; Cα contacts (8 Å, |Δi|>4): 27; chains: 1; bounding box: 52×18×77 Å